Protein AF-A0A2Z4FQB7-F1 (afdb_monomer_lite)

pLDDT: mean 78.94, std 20.38, range [35.0, 97.88]

InterPro domains:
  IPR017941 Rieske [2Fe-2S] iron-sulphur domain [PF00355] (77-132)
  IPR017941 Rieske [2Fe-2S] iron-sulphur domain [PS51296] (79-149)
  IPR036922 Rieske [2Fe-2S] iron-sulphur domain superfamily [G3DSA:2.102.10.10] (26-154)
  IPR036922 Rieske [2Fe-2S] iron-sulphur domain superfamily [SSF50022] (76-143)

Secondary structure (DSSP, 8-state):
--PPPP-PPPP-PPPPP--------------GGGEEEEEESSS--STT--EEEEEEE-TTS-EEEEEEEE----TT---EEEEES-BTTTTB-TTTTSS--B-TTSSEEE-TTT--EEETTT-BEEESTTTT-B--EEEEEE-TTSSEEEEES-------

Foldseek 3Di:
DDDDDDDDDDDDDDDDDDDDPPDPPPPVPPPPPLWFDKFFQPDADPPVGFKDKDWGQDPVRHIWIKIKGWDPDDPPDTDIWMFTQADPQPRDGQCNPVPDQADPVRQWGFRPPFTFTAGRPFQAGCDDPRHRDGTQTWDWDADPVRRMITTGHDPDPPPD

Radius of gyration: 26.92 Å; chains: 1; bounding box: 108×36×46 Å

Structure (mmCIF, N/CA/C/O backbone):
data_AF-A0A2Z4FQB7-F1
#
_entry.id   AF-A0A2Z4FQB7-F1
#
loop_
_atom_site.group_PDB
_atom_site.id
_atom_site.type_symbol
_atom_site.label_atom_id
_atom_site.label_alt_id
_atom_site.label_comp_id
_atom_site.label_asym_id
_atom_site.label_entity_id
_atom_site.label_seq_id
_atom_site.pdbx_PDB_ins_code
_atom_site.Cartn_x
_atom_site.Cartn_y
_atom_site.Cartn_z
_atom_site.occupancy
_atom_site.B_iso_or_equiv
_atom_site.auth_seq_id
_atom_site.auth_comp_id
_atom_site.auth_asym_id
_atom_site.auth_atom_id
_atom_site.pdbx_PDB_model_num
ATOM 1 N N . MET A 1 1 ? 86.736 11.293 15.138 1.00 46.62 1 MET A N 1
ATOM 2 C CA . MET A 1 1 ? 86.332 9.874 15.222 1.00 46.62 1 MET A CA 1
ATOM 3 C C . MET A 1 1 ? 85.189 9.809 16.217 1.00 46.62 1 MET A C 1
ATOM 5 O O . MET A 1 1 ? 85.439 9.921 17.407 1.00 46.62 1 MET A O 1
ATOM 9 N N . ILE A 1 2 ? 83.944 9.809 15.738 1.00 43.81 2 ILE A N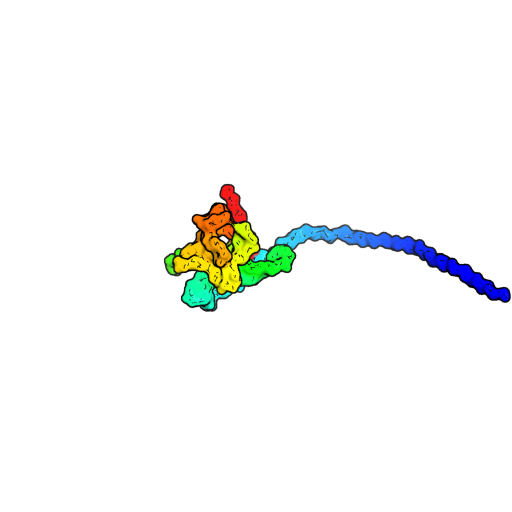 1
ATOM 10 C CA . ILE A 1 2 ? 82.753 9.887 16.593 1.00 43.81 2 ILE A CA 1
ATOM 11 C C . ILE A 1 2 ? 81.885 8.679 16.252 1.00 43.81 2 ILE A C 1
ATOM 13 O O . ILE A 1 2 ? 81.510 8.477 15.099 1.00 43.81 2 ILE A O 1
ATOM 17 N N . PHE A 1 3 ? 81.693 7.843 17.267 1.00 41.25 3 PHE A N 1
ATOM 18 C CA . PHE A 1 3 ? 80.986 6.572 17.245 1.00 41.25 3 PHE A CA 1
ATOM 19 C C . PHE A 1 3 ? 79.484 6.781 17.012 1.00 41.25 3 PHE A C 1
ATOM 21 O O . PHE A 1 3 ? 78.862 7.620 17.659 1.00 41.25 3 PHE A O 1
ATOM 28 N N . TRP A 1 4 ? 78.907 5.983 16.114 1.00 38.06 4 TRP A N 1
ATOM 29 C CA . TRP A 1 4 ? 77.461 5.815 15.970 1.00 38.06 4 TRP A CA 1
ATOM 30 C C . TRP A 1 4 ? 76.948 4.831 17.034 1.00 38.06 4 TRP A C 1
ATOM 32 O O . TRP A 1 4 ? 77.536 3.754 17.168 1.00 38.06 4 TRP A O 1
ATOM 42 N N . PRO A 1 5 ? 75.870 5.131 17.778 1.00 55.62 5 PRO A N 1
ATOM 43 C CA . PRO A 1 5 ? 75.257 4.152 18.661 1.00 55.62 5 PRO A CA 1
ATOM 44 C C . PRO A 1 5 ? 74.362 3.176 17.883 1.00 55.62 5 PRO A C 1
ATOM 46 O O . PRO A 1 5 ? 73.565 3.556 17.025 1.00 55.62 5 PRO A O 1
ATOM 49 N N . VAL A 1 6 ? 74.519 1.898 18.224 1.00 54.19 6 VAL A N 1
ATOM 50 C CA . VAL A 1 6 ? 73.706 0.752 17.804 1.00 54.19 6 VAL A CA 1
ATOM 51 C C . VAL A 1 6 ? 72.260 0.937 18.276 1.00 54.19 6 VAL A C 1
ATOM 53 O O . VAL A 1 6 ? 72.011 1.156 19.460 1.00 54.19 6 VAL A O 1
ATOM 56 N N . ILE A 1 7 ? 71.306 0.836 17.349 1.00 50.91 7 ILE A N 1
ATOM 57 C CA . ILE A 1 7 ? 69.866 0.867 17.633 1.00 50.91 7 ILE A CA 1
ATOM 58 C C . ILE A 1 7 ? 69.425 -0.546 18.030 1.00 50.91 7 ILE A C 1
ATOM 60 O O . ILE A 1 7 ? 69.432 -1.463 17.210 1.00 50.91 7 ILE A O 1
ATOM 64 N N . SER A 1 8 ? 69.039 -0.714 19.294 1.00 49.12 8 SER A N 1
ATOM 65 C CA . SER A 1 8 ? 68.442 -1.940 19.830 1.00 49.12 8 SER A CA 1
ATOM 66 C C . SER A 1 8 ? 66.953 -2.013 19.481 1.00 49.12 8 SER A C 1
ATOM 68 O O . SER A 1 8 ? 66.191 -1.093 19.774 1.00 49.12 8 SER A O 1
ATOM 70 N N . THR A 1 9 ? 66.521 -3.116 18.873 1.00 59.56 9 THR A N 1
ATOM 71 C CA . THR A 1 9 ? 65.109 -3.399 18.573 1.00 59.56 9 THR A CA 1
ATOM 72 C C . THR A 1 9 ? 64.326 -3.743 19.847 1.00 59.56 9 THR A C 1
ATOM 74 O O . THR A 1 9 ? 64.809 -4.571 20.625 1.00 59.56 9 THR A O 1
ATOM 77 N N . PRO A 1 10 ? 63.111 -3.207 20.063 1.00 47.84 10 PRO A N 1
ATOM 78 C CA . PRO A 1 10 ? 62.271 -3.627 21.176 1.00 47.84 10 PRO A CA 1
ATOM 79 C C . PRO A 1 10 ? 61.606 -4.985 20.905 1.00 47.84 10 PRO A C 1
ATOM 81 O O . PRO A 1 10 ? 61.067 -5.258 19.831 1.00 47.84 10 PRO A O 1
ATOM 84 N N . SER A 1 11 ? 61.670 -5.833 21.926 1.00 50.28 11 SER A N 1
ATOM 85 C CA . SER A 1 11 ? 61.097 -7.169 22.026 1.00 50.28 11 SER A CA 1
ATOM 86 C C . SER A 1 11 ? 59.565 -7.134 22.028 1.00 50.28 11 SER A C 1
ATOM 88 O O . SER A 1 11 ? 58.935 -6.439 22.820 1.00 50.28 11 SER A O 1
ATOM 90 N N . TRP A 1 12 ? 58.953 -7.923 21.145 1.00 44.62 12 TRP A N 1
ATOM 91 C CA . TRP A 1 12 ? 57.507 -8.127 21.105 1.00 44.62 12 TRP A CA 1
ATOM 92 C C . TRP A 1 12 ? 57.098 -9.069 22.242 1.00 44.62 12 TRP A C 1
ATOM 94 O O . TRP A 1 12 ? 57.383 -10.268 22.200 1.00 44.62 12 TRP A O 1
ATOM 104 N N . THR A 1 13 ? 56.439 -8.543 23.273 1.00 54.31 13 THR A N 1
ATOM 105 C CA . THR A 1 13 ? 55.810 -9.364 24.309 1.00 54.31 13 THR A CA 1
ATOM 106 C C . THR A 1 13 ? 54.441 -9.853 23.835 1.00 54.31 13 THR A C 1
ATOM 108 O O . THR A 1 13 ? 53.584 -9.106 23.370 1.00 54.31 13 THR A O 1
ATOM 111 N N . ARG A 1 14 ? 54.281 -11.173 23.920 1.00 47.53 14 ARG A N 1
ATOM 112 C CA . ARG A 1 14 ? 53.118 -11.974 23.539 1.00 47.53 14 ARG A CA 1
ATOM 113 C C . ARG A 1 14 ? 51.874 -11.552 24.333 1.00 47.53 14 ARG A C 1
ATOM 115 O O . ARG A 1 14 ? 51.880 -11.602 25.559 1.00 47.53 14 ARG A O 1
ATOM 122 N N . SER A 1 15 ? 50.821 -11.169 23.615 1.00 46.19 15 SER A N 1
ATOM 123 C CA . SER A 1 15 ? 49.511 -10.793 24.150 1.00 46.19 15 SER A CA 1
ATOM 124 C C . SER A 1 15 ? 48.848 -11.942 24.920 1.00 46.19 15 SER A C 1
ATOM 126 O O . SER A 1 15 ? 48.913 -13.105 24.515 1.00 46.19 15 SER A O 1
ATOM 128 N N . THR A 1 16 ? 48.198 -11.601 26.028 1.00 54.25 16 THR A N 1
ATOM 129 C CA . THR A 1 16 ? 47.335 -12.478 26.824 1.00 54.25 16 THR A CA 1
ATOM 130 C C . THR A 1 16 ? 46.113 -12.942 26.015 1.00 54.25 16 THR A C 1
ATOM 132 O O . THR A 1 16 ? 45.589 -12.175 25.204 1.00 54.25 16 THR A O 1
ATOM 135 N N . PRO A 1 17 ? 45.621 -14.180 26.208 1.00 48.00 17 PRO A N 1
ATOM 136 C CA . PRO A 1 17 ? 44.400 -14.629 25.552 1.00 48.00 17 PRO A CA 1
ATOM 137 C C . PRO A 1 17 ? 43.180 -13.936 26.173 1.00 48.00 17 PRO A C 1
ATOM 139 O O . PRO A 1 17 ? 42.921 -14.062 27.369 1.00 48.00 17 PRO A O 1
ATOM 142 N N . ILE A 1 18 ? 42.423 -13.218 25.340 1.00 52.12 18 ILE A N 1
ATOM 143 C CA . ILE A 1 18 ? 41.083 -12.720 25.665 1.00 52.12 18 ILE A CA 1
ATOM 144 C C . ILE A 1 18 ? 40.187 -13.933 25.933 1.00 52.12 18 ILE A C 1
ATOM 146 O O . ILE A 1 18 ? 39.925 -14.748 25.046 1.00 52.12 18 ILE A O 1
ATOM 150 N N . SER A 1 19 ? 39.733 -14.065 27.174 1.00 50.28 19 SER A N 1
ATOM 151 C CA . SER A 1 19 ? 38.708 -15.015 27.586 1.00 50.28 19 SER A CA 1
ATOM 152 C C . SER A 1 19 ? 37.400 -14.708 26.848 1.00 50.28 19 SER A C 1
ATOM 154 O O . SER A 1 19 ? 36.854 -13.611 26.941 1.00 50.28 19 SER A O 1
ATOM 156 N N . ARG A 1 20 ? 36.895 -15.690 26.092 1.00 59.00 20 ARG A N 1
ATOM 157 C CA . ARG A 1 20 ? 35.562 -15.647 25.478 1.00 59.00 20 ARG A CA 1
ATOM 158 C C . ARG A 1 20 ? 34.519 -15.775 26.592 1.00 59.00 20 ARG A C 1
ATOM 160 O O . ARG A 1 20 ? 34.541 -16.796 27.280 1.00 59.00 20 ARG A O 1
ATOM 167 N N . PRO A 1 21 ? 33.574 -14.838 26.756 1.00 46.84 21 PRO A N 1
ATOM 168 C CA . PRO A 1 21 ? 32.324 -15.174 27.409 1.00 46.84 21 PRO A CA 1
ATOM 169 C C . PRO A 1 21 ? 31.526 -16.060 26.446 1.00 46.84 21 PRO A C 1
ATOM 171 O O . PRO A 1 21 ? 30.868 -15.599 25.513 1.00 46.84 21 PRO A O 1
ATOM 174 N N . SER A 1 22 ? 31.656 -17.368 26.642 1.00 56.47 22 SER A N 1
ATOM 175 C CA . SER A 1 22 ? 30.694 -18.356 26.173 1.00 56.47 22 SER A CA 1
ATOM 176 C C . SER A 1 22 ? 29.419 -18.124 26.971 1.00 56.47 22 SER A C 1
ATOM 178 O O . SER A 1 22 ? 29.379 -18.529 28.122 1.00 56.47 22 SER A O 1
ATOM 180 N N . ASP A 1 23 ? 28.485 -17.347 26.419 1.00 55.38 23 ASP A N 1
ATOM 181 C CA . ASP A 1 23 ? 27.032 -17.457 26.636 1.00 55.38 23 ASP A CA 1
ATOM 182 C C . ASP A 1 23 ? 26.295 -16.279 25.970 1.00 55.38 23 ASP A C 1
ATOM 184 O O . ASP A 1 23 ? 25.541 -15.538 26.593 1.00 55.38 23 ASP A O 1
ATOM 188 N N . CYS A 1 24 ? 26.446 -16.128 24.650 1.00 47.28 24 CYS A N 1
ATOM 189 C CA . CYS A 1 24 ? 25.372 -15.526 23.856 1.00 47.28 24 CYS A CA 1
ATOM 190 C C . CYS A 1 24 ? 24.411 -16.649 23.487 1.00 47.28 24 CYS A C 1
ATOM 192 O O . CYS A 1 24 ? 24.409 -17.163 22.369 1.00 47.28 24 CYS A O 1
ATOM 194 N N . ARG A 1 25 ? 23.585 -17.045 24.457 1.00 43.28 25 ARG A N 1
ATOM 195 C CA . ARG A 1 25 ? 22.304 -17.662 24.142 1.00 43.28 25 ARG A CA 1
ATOM 196 C C . ARG A 1 25 ? 21.561 -16.625 23.306 1.00 43.28 25 ARG A C 1
ATOM 198 O O . ARG A 1 25 ? 21.003 -15.679 23.855 1.00 43.28 25 ARG A O 1
ATOM 205 N N . THR A 1 26 ? 21.596 -16.760 21.983 1.00 44.81 26 THR A N 1
ATOM 206 C CA . THR A 1 26 ? 20.660 -16.068 21.102 1.00 44.81 26 THR A CA 1
ATOM 207 C C . THR A 1 26 ? 19.298 -16.677 21.398 1.00 44.81 26 THR A C 1
ATOM 209 O O . THR A 1 26 ? 18.808 -17.546 20.684 1.00 44.81 26 THR A O 1
ATOM 212 N N . SER A 1 27 ? 18.684 -16.251 22.503 1.00 40.78 27 SER A N 1
ATOM 213 C CA . SER A 1 27 ? 17.240 -16.151 22.526 1.00 40.78 27 SER A CA 1
ATOM 214 C C . SER A 1 27 ? 16.919 -15.319 21.300 1.00 40.78 27 SER A C 1
ATOM 216 O O . SER A 1 27 ? 17.304 -14.151 21.233 1.00 40.78 27 SER A O 1
ATOM 218 N N . ALA A 1 28 ? 16.313 -15.948 20.295 1.00 44.22 28 ALA A N 1
ATOM 219 C CA . ALA A 1 28 ? 15.574 -15.220 19.293 1.00 44.22 28 ALA A CA 1
ATOM 220 C C . ALA A 1 28 ? 14.614 -14.333 20.086 1.00 44.22 28 ALA A C 1
ATOM 222 O O . ALA A 1 28 ? 13.623 -14.801 20.641 1.00 44.22 28 ALA A O 1
ATOM 223 N N . MET A 1 29 ? 14.992 -13.067 20.253 1.00 35.00 29 MET A N 1
ATOM 224 C CA . MET A 1 29 ? 14.063 -12.039 20.652 1.00 35.00 29 MET A CA 1
ATOM 225 C C . MET A 1 29 ? 13.036 -12.075 19.533 1.00 35.00 29 MET A C 1
ATOM 227 O O . MET A 1 29 ? 13.335 -11.648 18.418 1.00 35.00 29 MET A O 1
ATOM 231 N N . THR A 1 30 ? 11.877 -12.682 19.778 1.00 40.41 30 THR A N 1
ATOM 232 C CA . THR A 1 30 ? 10.706 -12.471 18.937 1.00 40.41 30 THR A CA 1
ATOM 233 C C . THR A 1 30 ? 10.519 -10.968 18.920 1.00 40.41 30 THR A C 1
ATOM 235 O O . THR A 1 30 ? 10.104 -10.384 19.916 1.00 40.41 30 THR A O 1
ATOM 238 N N . ASN A 1 31 ? 11.001 -10.331 17.857 1.00 43.31 31 ASN A N 1
ATOM 239 C CA . ASN A 1 31 ? 11.135 -8.895 17.810 1.00 43.31 31 ASN A CA 1
ATOM 240 C C . ASN A 1 31 ? 9.714 -8.315 17.775 1.00 43.31 31 ASN A C 1
ATOM 242 O O . ASN A 1 31 ? 9.018 -8.525 16.778 1.00 43.31 31 ASN A O 1
ATOM 246 N N . PRO A 1 32 ? 9.257 -7.593 18.814 1.00 48.53 32 PRO A N 1
ATOM 247 C CA . PRO A 1 32 ? 7.927 -6.989 18.810 1.00 48.53 32 PRO A CA 1
ATOM 248 C C . PRO A 1 32 ? 7.751 -5.944 17.687 1.00 48.53 32 PRO A C 1
ATOM 250 O O . PRO A 1 32 ? 6.631 -5.512 17.429 1.00 48.53 32 PRO A O 1
ATOM 253 N N . SER A 1 33 ? 8.827 -5.558 16.984 1.00 60.44 33 SER A N 1
ATOM 254 C CA . SER A 1 33 ? 8.846 -4.495 15.967 1.00 60.44 33 SER A CA 1
ATOM 255 C C . SER A 1 33 ? 8.635 -4.949 14.516 1.00 60.44 33 SER A C 1
ATOM 257 O O . SER A 1 33 ? 9.130 -4.313 13.588 1.00 60.44 33 SER A O 1
ATOM 259 N N . ASN A 1 34 ? 7.852 -6.007 14.266 1.00 82.62 34 ASN A N 1
ATOM 260 C CA . ASN A 1 34 ? 7.340 -6.206 12.903 1.00 82.62 34 ASN A CA 1
ATOM 261 C C . ASN A 1 34 ? 6.325 -5.122 12.497 1.00 82.62 34 ASN A C 1
ATOM 263 O O . ASN A 1 34 ? 5.949 -5.083 11.334 1.00 82.62 34 ASN A O 1
ATOM 267 N N . ILE A 1 35 ? 5.894 -4.248 13.412 1.00 89.50 35 ILE A N 1
ATOM 268 C CA . ILE A 1 35 ? 5.090 -3.064 13.096 1.00 89.50 35 ILE A CA 1
ATOM 269 C C . ILE A 1 35 ? 5.903 -2.120 12.201 1.00 89.50 35 ILE A C 1
ATOM 271 O O . ILE A 1 35 ? 7.030 -1.759 12.535 1.00 89.50 35 ILE A O 1
ATOM 275 N N . VAL A 1 36 ? 5.320 -1.722 11.073 1.00 92.19 36 VAL A N 1
ATOM 276 C CA . VAL A 1 36 ? 5.916 -0.766 10.127 1.00 92.19 36 VAL A CA 1
ATOM 277 C C . VAL A 1 36 ? 5.243 0.593 10.151 1.00 92.19 36 VAL A C 1
ATOM 279 O O . VAL A 1 36 ? 5.906 1.580 9.863 1.00 92.19 36 VAL A O 1
ATOM 282 N N . ALA A 1 37 ? 3.962 0.656 10.515 1.00 93.19 37 ALA A N 1
ATOM 283 C CA . ALA A 1 37 ? 3.223 1.906 10.615 1.00 93.19 37 ALA A CA 1
ATOM 284 C C . ALA A 1 37 ? 1.993 1.759 11.520 1.00 93.19 37 ALA A C 1
ATOM 286 O O . ALA A 1 37 ? 1.456 0.663 11.671 1.00 93.19 37 ALA A O 1
ATOM 287 N N . THR A 1 38 ? 1.522 2.880 12.062 1.00 93.94 38 THR A N 1
ATOM 288 C CA . THR A 1 38 ? 0.172 3.022 12.621 1.00 93.94 38 THR A CA 1
ATOM 289 C C . THR A 1 38 ? -0.466 4.230 11.954 1.00 93.94 38 THR A C 1
ATOM 291 O O . THR A 1 38 ? 0.081 5.329 12.029 1.00 93.94 38 THR A O 1
ATOM 294 N N . ILE A 1 39 ? -1.588 4.020 11.273 1.00 92.44 39 ILE A N 1
ATOM 295 C CA . ILE A 1 39 ? -2.260 5.019 10.442 1.00 92.44 39 ILE A CA 1
ATOM 296 C C . ILE A 1 39 ? -3.577 5.409 11.100 1.00 92.44 39 ILE A C 1
ATOM 298 O O . ILE A 1 39 ? -4.380 4.537 11.417 1.00 92.44 39 ILE A O 1
ATOM 302 N N . ALA A 1 40 ? -3.798 6.707 11.291 1.00 90.19 40 ALA A N 1
ATOM 303 C CA . ALA A 1 40 ? -5.091 7.248 11.691 1.00 90.19 40 ALA A CA 1
ATOM 304 C C . ALA A 1 40 ? -6.038 7.267 10.475 1.00 90.19 40 ALA A C 1
ATOM 306 O O . ALA A 1 40 ? -5.679 7.778 9.412 1.00 90.19 40 ALA A O 1
ATOM 307 N N . LEU A 1 41 ? -7.217 6.666 10.622 1.00 86.62 41 LEU A N 1
ATOM 308 C CA . LEU A 1 41 ? -8.236 6.493 9.578 1.00 86.62 41 LEU A CA 1
ATOM 309 C C . LEU A 1 41 ? -9.321 7.581 9.626 1.00 86.62 41 LEU A C 1
ATOM 311 O O . LEU A 1 41 ? -10.113 7.698 8.695 1.00 86.62 41 LEU A O 1
ATOM 315 N N . ASP A 1 42 ? -9.362 8.356 10.709 1.00 75.69 42 ASP A N 1
ATOM 316 C CA . ASP A 1 42 ? -10.311 9.441 10.978 1.00 75.69 42 ASP A CA 1
ATOM 317 C C . ASP A 1 42 ? -9.890 10.792 10.367 1.00 75.69 42 ASP A C 1
ATOM 319 O O . ASP A 1 42 ? -10.728 11.665 10.134 1.00 75.69 42 ASP A O 1
ATOM 323 N N . ALA A 1 43 ? -8.600 10.968 10.074 1.00 62.31 43 ALA A N 1
ATOM 324 C CA . ALA A 1 43 ? -8.083 12.122 9.352 1.00 62.31 43 ALA A CA 1
ATOM 325 C C . ALA A 1 43 ? -8.287 11.945 7.839 1.00 62.31 43 ALA A C 1
ATOM 327 O O . ALA A 1 43 ? -8.013 10.865 7.302 1.00 62.31 43 ALA A O 1
ATOM 328 N N . PRO A 1 44 ? -8.708 12.998 7.113 1.00 53.47 44 PRO A N 1
ATOM 329 C CA . PRO A 1 44 ? -8.926 12.862 5.694 1.00 53.47 44 PRO A CA 1
ATOM 330 C C . PRO A 1 44 ? -7.600 12.550 4.983 1.00 53.47 44 PRO A C 1
ATOM 332 O O . PRO A 1 44 ? -6.714 13.404 4.918 1.00 53.47 44 PRO A O 1
ATOM 335 N N . ALA A 1 45 ? -7.474 11.357 4.380 1.00 55.62 45 ALA A N 1
ATOM 336 C CA . ALA A 1 45 ? -6.586 11.178 3.223 1.00 55.62 45 ALA A CA 1
ATOM 337 C C . ALA A 1 45 ? -7.026 12.177 2.110 1.00 55.62 45 ALA A C 1
ATOM 339 O O . ALA A 1 45 ? -7.906 13.005 2.314 1.00 55.62 45 ALA A O 1
ATOM 340 N N . ARG A 1 46 ? -6.455 12.233 0.916 1.00 54.91 46 ARG A N 1
ATOM 341 C CA . ARG A 1 46 ? -6.908 13.251 -0.068 1.00 54.91 46 ARG A CA 1
ATOM 342 C C . ARG A 1 46 ? -8.386 13.078 -0.487 1.00 54.91 46 ARG A C 1
ATOM 344 O O . ARG A 1 46 ? -9.036 12.140 -0.054 1.00 54.91 46 ARG A O 1
ATOM 351 N N . ALA A 1 47 ? -8.943 14.029 -1.243 1.00 48.56 47 ALA A N 1
ATOM 352 C CA . ALA A 1 47 ? -10.389 14.224 -1.470 1.00 48.56 47 ALA A CA 1
ATOM 353 C C . ALA A 1 47 ? -11.194 13.004 -2.000 1.00 48.56 47 ALA A C 1
ATOM 355 O O . ALA A 1 47 ? -12.421 13.033 -1.964 1.00 48.56 47 ALA A O 1
ATOM 356 N N . ASP A 1 48 ? -10.527 11.944 -2.454 1.00 56.19 48 ASP A N 1
ATOM 357 C CA . ASP A 1 48 ? -11.055 10.657 -2.937 1.00 56.19 48 ASP A CA 1
ATOM 358 C C . ASP A 1 48 ? -10.774 9.458 -1.989 1.00 56.19 48 ASP A C 1
ATOM 360 O O . ASP A 1 48 ? -11.401 8.405 -2.087 1.00 56.19 48 ASP A O 1
ATOM 364 N N . GLN A 1 49 ? -9.868 9.640 -1.026 1.00 63.53 49 GLN A N 1
ATOM 365 C CA . GLN A 1 49 ? -9.791 9.021 0.303 1.00 63.53 49 GLN A CA 1
ATOM 366 C C . GLN A 1 49 ? -9.975 7.506 0.427 1.00 63.53 49 GLN A C 1
ATOM 368 O O . GLN A 1 49 ? -10.689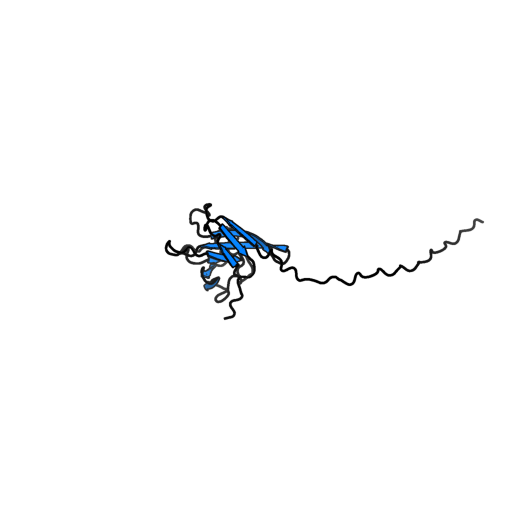 7.000 1.300 1.00 63.53 49 GLN A O 1
ATOM 373 N N . ARG A 1 50 ? -9.295 6.755 -0.434 1.00 83.88 50 ARG A N 1
ATOM 374 C CA . ARG A 1 50 ? -9.198 5.296 -0.301 1.00 83.88 50 ARG A CA 1
ATOM 375 C C . ARG A 1 50 ? -7.792 4.789 -0.039 1.00 83.88 50 ARG A C 1
ATOM 377 O O . ARG A 1 50 ? -7.666 3.612 0.264 1.00 83.88 50 ARG A O 1
ATOM 384 N N . VAL A 1 51 ? -6.766 5.636 -0.130 1.00 90.88 51 VAL A N 1
ATOM 385 C CA . VAL A 1 51 ? -5.365 5.223 0.014 1.00 90.88 51 VAL A CA 1
ATOM 386 C C . VAL A 1 51 ? -4.628 6.111 1.015 1.00 90.88 51 VAL A C 1
ATOM 388 O O . VAL A 1 51 ? -4.660 7.336 0.903 1.00 90.88 51 VAL A O 1
ATOM 391 N N . TRP A 1 52 ? -3.916 5.489 1.953 1.00 92.69 52 TRP A N 1
ATOM 392 C CA . TRP A 1 52 ? -2.955 6.128 2.850 1.00 92.69 52 TRP A CA 1
ATOM 393 C C . TRP A 1 52 ? -1.562 5.599 2.518 1.00 92.69 52 TRP A C 1
ATOM 395 O O . TRP A 1 52 ? -1.279 4.419 2.720 1.00 92.69 52 TRP A O 1
ATOM 405 N N . ALA A 1 53 ? -0.688 6.464 2.008 1.00 93.50 53 ALA A N 1
ATOM 406 C CA . ALA A 1 53 ? 0.721 6.136 1.830 1.00 93.50 53 ALA A CA 1
ATOM 407 C C . ALA A 1 53 ? 1.490 6.368 3.136 1.00 93.50 53 ALA A C 1
ATOM 409 O O . ALA A 1 53 ? 1.179 7.291 3.891 1.00 93.50 53 ALA A O 1
ATOM 410 N N . PHE A 1 54 ? 2.499 5.543 3.394 1.00 94.19 54 PHE A N 1
ATOM 411 C CA . PHE A 1 54 ? 3.357 5.674 4.565 1.00 94.19 54 PHE A CA 1
ATOM 412 C C . PHE A 1 54 ? 4.786 5.234 4.262 1.00 94.19 54 PHE A C 1
ATOM 414 O O . PHE A 1 54 ? 5.017 4.335 3.455 1.00 94.19 54 PHE A O 1
ATOM 421 N N . ASP A 1 55 ? 5.738 5.836 4.966 1.00 94.69 55 ASP A N 1
ATOM 422 C CA . ASP A 1 55 ? 7.143 5.443 4.940 1.00 94.69 55 ASP A CA 1
ATOM 423 C C . ASP A 1 55 ? 7.478 4.588 6.163 1.00 94.69 55 ASP A C 1
ATOM 425 O O . ASP A 1 55 ? 6.917 4.764 7.247 1.00 94.69 55 ASP A O 1
ATOM 429 N N . TYR A 1 56 ? 8.411 3.658 6.000 1.00 94.12 56 TYR A N 1
ATOM 430 C CA . TYR A 1 56 ? 8.918 2.815 7.074 1.00 94.12 56 TYR A CA 1
ATOM 431 C C . TYR A 1 56 ? 10.362 2.382 6.796 1.00 94.12 56 TYR A C 1
ATOM 433 O O . TYR A 1 56 ? 10.919 2.600 5.723 1.00 94.12 56 TYR A O 1
ATOM 441 N N . VAL A 1 57 ? 10.997 1.754 7.782 1.00 90.44 57 VAL A N 1
ATOM 442 C CA . VAL A 1 57 ? 12.310 1.117 7.612 1.00 90.44 57 VAL A CA 1
ATOM 443 C C . VAL A 1 57 ? 12.084 -0.378 7.438 1.00 90.44 57 VAL A C 1
ATOM 445 O O . VAL A 1 57 ? 11.322 -0.952 8.209 1.00 90.44 57 VAL A O 1
ATOM 448 N N . ASP A 1 58 ? 12.690 -1.031 6.448 1.00 88.19 58 ASP A N 1
ATOM 449 C CA . ASP A 1 58 ? 12.521 -2.469 6.212 1.00 88.19 58 ASP A CA 1
ATOM 450 C C . ASP A 1 58 ? 13.308 -3.343 7.216 1.00 88.19 58 ASP A C 1
ATOM 452 O O . ASP A 1 58 ? 13.958 -2.855 8.142 1.00 88.19 58 ASP A O 1
ATOM 456 N N . GLY A 1 59 ? 13.240 -4.671 7.062 1.00 83.56 59 GLY A N 1
ATOM 457 C CA . GLY A 1 59 ? 13.969 -5.611 7.927 1.00 83.56 59 GLY A CA 1
ATOM 458 C C . GLY A 1 59 ? 15.499 -5.507 7.847 1.00 83.56 59 GLY A C 1
ATOM 459 O O . GLY A 1 59 ? 16.183 -6.042 8.716 1.00 83.56 59 GLY A O 1
ATOM 460 N N . PHE A 1 60 ? 16.029 -4.807 6.842 1.00 85.88 60 PHE A N 1
ATOM 461 C CA . PHE A 1 60 ? 17.457 -4.597 6.608 1.00 85.88 60 PHE A CA 1
ATOM 462 C C . PHE A 1 60 ? 17.921 -3.188 6.997 1.00 85.88 60 PHE A C 1
ATOM 464 O O . PHE A 1 60 ? 19.081 -2.846 6.768 1.00 85.88 60 PHE A O 1
ATOM 471 N N . GLY A 1 61 ? 17.047 -2.359 7.575 1.00 87.50 61 GLY A N 1
ATOM 472 C CA . GLY A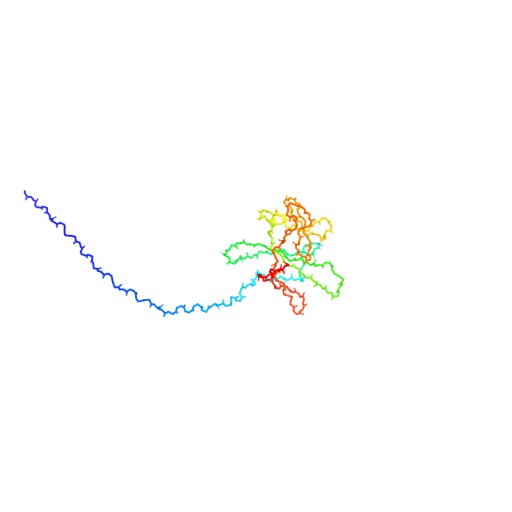 1 61 ? 17.392 -0.988 7.945 1.00 87.50 61 GLY A CA 1
ATOM 473 C C . GLY A 1 61 ? 17.332 0.009 6.783 1.00 87.50 61 GLY A C 1
ATOM 474 O O . GLY A 1 61 ? 17.861 1.112 6.913 1.00 87.50 61 GLY A O 1
ATOM 475 N N . ARG A 1 62 ? 16.722 -0.349 5.647 1.00 89.94 62 ARG A N 1
ATOM 476 C CA . ARG A 1 62 ? 16.626 0.517 4.460 1.00 89.94 62 ARG A CA 1
ATOM 477 C C . ARG A 1 62 ? 15.293 1.267 4.439 1.00 89.94 62 ARG A C 1
ATOM 479 O O . ARG A 1 62 ? 14.295 0.710 4.898 1.00 89.94 62 ARG A O 1
ATOM 486 N N . PRO A 1 63 ? 15.241 2.492 3.889 1.00 92.94 63 PRO A N 1
ATOM 487 C CA . PRO A 1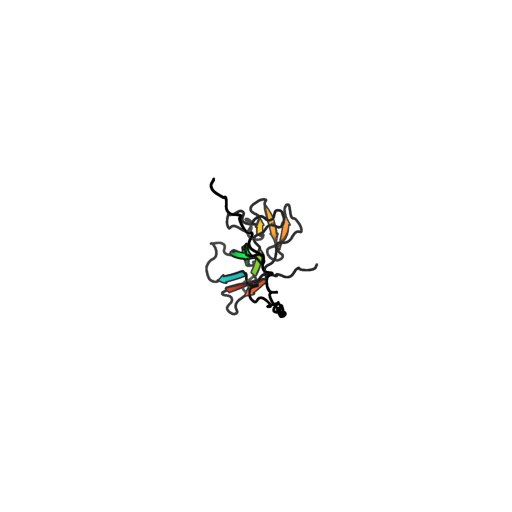 63 ? 13.974 3.182 3.686 1.00 92.94 63 PRO A CA 1
ATOM 488 C C . PRO A 1 63 ? 13.088 2.395 2.714 1.00 92.94 63 PRO A C 1
ATOM 490 O O . PRO A 1 63 ? 13.557 1.881 1.696 1.00 92.94 63 PRO A O 1
ATOM 493 N N . ALA A 1 64 ? 11.808 2.307 3.041 1.00 93.75 64 ALA A N 1
ATOM 494 C CA . ALA A 1 64 ? 10.767 1.691 2.239 1.00 93.75 64 ALA A CA 1
ATOM 495 C C . ALA A 1 64 ? 9.465 2.481 2.405 1.00 93.75 64 ALA A C 1
ATOM 497 O O . ALA A 1 64 ? 9.319 3.269 3.337 1.00 93.75 64 ALA A O 1
ATOM 498 N N . SER A 1 65 ? 8.509 2.246 1.516 1.00 95.75 65 SER A N 1
ATOM 499 C CA . SER A 1 65 ? 7.177 2.833 1.608 1.00 95.75 65 SER A CA 1
ATOM 500 C C . SER A 1 65 ? 6.108 1.787 1.332 1.00 95.75 65 SER A C 1
ATOM 502 O O . SER A 1 65 ? 6.372 0.723 0.760 1.00 95.75 65 SER A O 1
ATOM 504 N N . GLY A 1 66 ? 4.906 2.058 1.814 1.00 95.69 66 GLY A N 1
ATOM 505 C CA . GLY A 1 66 ? 3.746 1.195 1.710 1.00 95.69 66 GLY A CA 1
ATOM 506 C C . GLY A 1 66 ? 2.481 2.003 1.486 1.00 95.69 66 GLY A C 1
ATOM 507 O O . GLY A 1 66 ? 2.457 3.226 1.633 1.00 95.69 66 GLY A O 1
ATOM 508 N N . ILE A 1 67 ? 1.433 1.287 1.116 1.00 95.94 67 ILE A N 1
ATOM 509 C CA . ILE A 1 67 ? 0.088 1.815 0.970 1.00 95.94 67 ILE A CA 1
ATOM 510 C C . ILE A 1 67 ? -0.874 0.985 1.798 1.00 95.94 67 ILE A C 1
ATOM 512 O O . ILE A 1 67 ? -0.774 -0.237 1.845 1.00 95.94 67 ILE A O 1
ATOM 516 N N . LEU A 1 68 ? -1.811 1.662 2.441 1.00 95.00 68 LEU A N 1
ATOM 517 C CA . LEU A 1 68 ? -3.021 1.092 3.007 1.00 95.00 68 LEU A CA 1
ATOM 518 C C . LEU A 1 68 ? -4.171 1.517 2.100 1.00 95.00 68 LEU A C 1
ATOM 520 O O . LEU A 1 68 ? -4.312 2.704 1.818 1.00 95.00 68 LEU A O 1
ATOM 524 N N . VAL A 1 69 ? -4.980 0.573 1.642 1.00 93.25 69 VAL A N 1
ATOM 525 C CA . VAL A 1 69 ? -6.086 0.809 0.717 1.00 93.25 69 VAL A CA 1
ATOM 526 C C . VAL A 1 69 ? -7.381 0.299 1.332 1.00 93.25 69 VAL A C 1
ATOM 528 O O . VAL A 1 69 ? -7.452 -0.834 1.804 1.00 93.25 69 VAL A O 1
ATOM 531 N N . ARG A 1 70 ? -8.418 1.135 1.315 1.00 91.12 70 ARG A N 1
ATOM 532 C CA . ARG A 1 70 ? -9.779 0.767 1.704 1.00 91.12 70 ARG A CA 1
ATOM 533 C C . ARG A 1 70 ? -10.484 0.072 0.543 1.00 91.12 70 ARG A C 1
ATOM 535 O O . ARG A 1 70 ? -10.594 0.640 -0.553 1.00 91.12 70 ARG A O 1
ATOM 542 N N . LEU A 1 71 ? -11.005 -1.124 0.791 1.00 87.94 71 LEU A N 1
ATOM 543 C CA . LEU A 1 71 ? -11.849 -1.839 -0.162 1.00 87.94 71 LEU A CA 1
ATOM 544 C C . LEU A 1 71 ? -13.198 -1.124 -0.313 1.00 87.94 71 LEU A C 1
ATOM 546 O O . LEU A 1 71 ? -13.724 -0.546 0.636 1.00 87.94 71 LEU A O 1
ATOM 550 N N . SER A 1 72 ? -13.741 -1.123 -1.529 1.00 71.62 72 SER A N 1
ATOM 551 C CA . SER A 1 72 ? -15.092 -0.620 -1.783 1.00 71.62 72 SER A CA 1
ATOM 552 C C . SER A 1 72 ? -16.090 -1.640 -1.235 1.00 71.62 72 SER A C 1
ATOM 554 O O . SER A 1 72 ? -16.331 -2.650 -1.886 1.00 71.62 72 SER A O 1
ATOM 556 N N . GLY A 1 73 ? -16.626 -1.410 -0.039 1.00 63.47 73 GLY A N 1
ATOM 557 C CA . GLY A 1 73 ? -17.654 -2.254 0.573 1.00 63.47 73 GLY A CA 1
ATOM 558 C C . GLY A 1 73 ? -18.841 -1.424 1.049 1.00 63.47 73 GLY A C 1
ATOM 559 O O . GLY A 1 73 ? -18.697 -0.229 1.322 1.00 63.47 73 GLY A O 1
ATOM 560 N N . ASP A 1 74 ? -20.012 -2.052 1.140 1.00 54.28 74 ASP A N 1
ATOM 561 C CA . ASP A 1 74 ? -21.187 -1.458 1.777 1.00 54.28 74 ASP A CA 1
ATOM 562 C C . ASP A 1 74 ? -20.900 -1.176 3.264 1.00 54.28 74 ASP A C 1
ATOM 564 O O . ASP A 1 74 ? -20.092 -1.853 3.902 1.00 54.28 74 ASP A O 1
ATOM 568 N N . ALA A 1 75 ? -21.554 -0.151 3.817 1.00 56.28 75 ALA A N 1
ATOM 569 C CA . ALA A 1 75 ? -21.195 0.538 5.065 1.00 56.28 75 ALA A CA 1
ATOM 570 C C . ALA A 1 75 ? -21.116 -0.313 6.359 1.00 56.28 75 ALA A C 1
ATOM 572 O O . ALA A 1 75 ? -20.785 0.233 7.409 1.00 56.28 75 ALA A O 1
ATOM 573 N N . GLU A 1 76 ? -21.401 -1.617 6.316 1.00 57.53 76 GLU A N 1
ATOM 574 C CA . GLU A 1 76 ? -21.367 -2.502 7.489 1.00 57.53 76 GLU A CA 1
ATOM 575 C C . GLU A 1 76 ? -19.998 -3.136 7.780 1.00 57.53 76 GLU A C 1
ATOM 577 O O . GLU A 1 76 ? -19.755 -3.526 8.921 1.00 57.53 76 GLU A O 1
ATOM 582 N N . ALA A 1 77 ? -19.069 -3.197 6.818 1.00 61.75 77 ALA A N 1
ATOM 583 C CA . ALA A 1 77 ? -17.715 -3.694 7.071 1.00 61.75 77 ALA A CA 1
ATOM 584 C C . ALA A 1 77 ? -16.686 -2.950 6.214 1.00 61.75 77 ALA A C 1
ATOM 586 O O . ALA A 1 77 ? -16.544 -3.192 5.017 1.00 61.75 77 ALA A O 1
ATOM 587 N N . THR A 1 78 ? -15.944 -2.029 6.837 1.00 74.69 78 THR A N 1
ATOM 588 C CA . THR A 1 78 ? -14.821 -1.378 6.155 1.00 74.69 78 THR A CA 1
ATOM 589 C C . THR A 1 78 ? -13.603 -2.287 6.218 1.00 74.69 78 THR A C 1
ATOM 591 O O . THR A 1 78 ? -12.944 -2.384 7.254 1.00 74.69 78 THR A O 1
ATOM 594 N N . GLU A 1 79 ? -13.295 -2.943 5.105 1.00 87.12 79 GLU A N 1
ATOM 595 C CA . GLU A 1 79 ? -12.071 -3.720 4.974 1.00 87.12 79 GLU A CA 1
ATOM 596 C C . GLU A 1 79 ? -10.921 -2.895 4.397 1.00 87.12 79 GLU A C 1
ATOM 598 O O . GLU A 1 79 ? -11.097 -2.012 3.551 1.00 87.12 79 GLU A O 1
ATOM 603 N N . TYR A 1 80 ? -9.715 -3.240 4.837 1.00 92.06 80 TYR A N 1
ATOM 604 C CA . TYR A 1 80 ? -8.480 -2.636 4.374 1.00 92.06 80 TYR A CA 1
ATOM 605 C C . TYR A 1 80 ? -7.494 -3.715 3.935 1.00 92.06 80 TYR A C 1
ATOM 607 O O . TYR A 1 80 ? -7.453 -4.814 4.498 1.00 92.06 80 TYR A O 1
ATOM 615 N N . ARG A 1 81 ? -6.676 -3.376 2.944 1.00 94.81 81 ARG A N 1
ATOM 616 C CA . ARG A 1 81 ? -5.503 -4.143 2.515 1.00 94.81 81 ARG A CA 1
ATOM 617 C C . ARG A 1 81 ? -4.294 -3.232 2.556 1.00 94.81 81 ARG A C 1
ATOM 619 O O . ARG A 1 81 ? -4.424 -2.036 2.306 1.00 94.81 81 ARG A O 1
ATOM 626 N N . ALA A 1 82 ? -3.127 -3.769 2.882 1.00 96.12 82 ALA A N 1
ATOM 627 C CA . ALA A 1 82 ? -1.894 -3.006 2.815 1.00 96.12 82 ALA A CA 1
ATOM 628 C C . ALA A 1 82 ? -0.863 -3.738 1.973 1.00 96.12 82 ALA A C 1
ATOM 630 O O . ALA A 1 82 ? -0.715 -4.953 2.063 1.00 96.12 82 ALA A O 1
ATOM 631 N N . TYR A 1 83 ? -0.129 -2.971 1.180 1.00 96.69 83 TYR A N 1
ATOM 632 C CA . TYR A 1 83 ? 0.899 -3.478 0.288 1.00 96.69 83 TYR A CA 1
ATOM 633 C C . TYR A 1 83 ? 2.150 -2.634 0.420 1.00 96.69 83 TYR A C 1
ATOM 635 O O . TYR A 1 83 ? 2.097 -1.434 0.711 1.00 96.69 83 TYR A O 1
ATOM 643 N N . ARG A 1 84 ? 3.300 -3.242 0.164 1.00 96.56 84 ARG A N 1
ATOM 644 C CA . ARG A 1 84 ? 4.518 -2.478 -0.062 1.00 96.56 84 ARG A CA 1
ATOM 645 C C . ARG A 1 84 ? 4.384 -1.674 -1.357 1.00 96.56 84 ARG A C 1
ATOM 647 O O . ARG A 1 84 ? 3.901 -2.181 -2.366 1.00 96.56 84 ARG A O 1
ATOM 654 N N . ASN A 1 85 ? 4.858 -0.432 -1.350 1.00 96.94 85 ASN A N 1
ATOM 655 C CA . ASN A 1 85 ? 4.903 0.428 -2.528 1.00 96.94 85 ASN A CA 1
ATOM 656 C C . ASN A 1 85 ? 6.079 0.023 -3.434 1.00 96.94 85 ASN A C 1
ATOM 658 O O . ASN A 1 85 ? 7.076 0.735 -3.563 1.00 96.94 85 ASN A O 1
ATOM 662 N N . LEU A 1 86 ? 5.999 -1.179 -4.003 1.00 96.12 86 LEU A N 1
ATOM 663 C CA . LEU A 1 86 ? 7.013 -1.721 -4.892 1.00 96.12 86 LEU A CA 1
ATOM 664 C C . LEU A 1 86 ? 6.366 -2.599 -5.965 1.00 96.12 86 LEU A C 1
ATOM 666 O O . LEU A 1 86 ? 5.800 -3.645 -5.667 1.00 96.12 86 LEU A O 1
ATOM 670 N N . CYS A 1 87 ? 6.498 -2.191 -7.223 1.00 96.69 87 CYS A N 1
ATOM 671 C CA . CYS A 1 87 ? 6.055 -2.980 -8.364 1.00 96.69 87 CYS A CA 1
ATOM 672 C C . CYS A 1 87 ? 6.981 -4.195 -8.572 1.00 96.69 87 CYS A C 1
ATOM 674 O O . CYS A 1 87 ? 8.190 -3.984 -8.740 1.00 96.69 87 CYS A O 1
ATOM 676 N N . PRO A 1 88 ? 6.459 -5.439 -8.637 1.00 96.00 88 PRO A N 1
ATOM 677 C CA . PRO A 1 88 ? 7.274 -6.642 -8.826 1.00 96.00 88 PRO A CA 1
ATOM 678 C C . PRO A 1 88 ? 7.981 -6.681 -10.188 1.00 96.00 88 PRO A C 1
ATOM 680 O O . PRO A 1 88 ? 9.004 -7.341 -10.317 1.00 96.00 88 PRO A O 1
ATOM 683 N N . HIS A 1 89 ? 7.509 -5.913 -11.179 1.00 94.19 89 HIS A N 1
ATOM 684 C CA . HIS A 1 89 ? 8.127 -5.837 -12.504 1.00 94.19 89 HIS A CA 1
ATOM 685 C C . HIS A 1 89 ? 9.597 -5.379 -12.454 1.00 94.19 89 HIS A C 1
ATOM 687 O O . HIS A 1 89 ? 10.486 -6.127 -12.843 1.00 94.19 89 HIS A O 1
ATOM 693 N N . TRP A 1 90 ? 9.864 -4.157 -11.968 1.00 92.81 90 TRP A N 1
ATOM 694 C CA . TRP A 1 90 ? 11.213 -3.551 -11.936 1.00 92.81 90 TRP A CA 1
ATOM 695 C C . TRP A 1 90 ? 11.607 -2.994 -10.571 1.00 92.81 90 TRP A C 1
ATOM 697 O O . TRP A 1 90 ? 12.529 -2.189 -10.472 1.00 92.81 90 TRP A O 1
ATOM 707 N N . SER A 1 91 ? 10.925 -3.416 -9.504 1.00 92.56 91 SER A N 1
ATOM 708 C CA . SER A 1 91 ? 11.205 -2.945 -8.144 1.00 92.56 91 SER A CA 1
ATOM 709 C C . SER A 1 91 ? 11.199 -1.413 -8.033 1.00 92.56 91 SER A C 1
ATOM 711 O O . SER A 1 91 ? 12.045 -0.817 -7.370 1.00 92.56 91 SER A O 1
ATOM 713 N N . MET A 1 92 ? 10.239 -0.777 -8.708 1.00 93.69 92 MET A N 1
ATOM 714 C CA . MET A 1 92 ? 10.033 0.673 -8.692 1.00 93.69 92 MET A CA 1
ATOM 715 C C . MET A 1 92 ? 8.796 1.024 -7.857 1.00 93.69 92 MET A C 1
ATOM 717 O O . MET A 1 92 ? 7.863 0.216 -7.815 1.00 93.69 92 MET A O 1
ATOM 721 N N . PRO A 1 93 ? 8.743 2.214 -7.233 1.00 95.50 93 PRO A N 1
ATOM 722 C CA . PRO A 1 93 ? 7.536 2.697 -6.567 1.00 95.50 93 PRO A CA 1
ATOM 723 C C . PRO A 1 93 ? 6.331 2.702 -7.515 1.00 95.50 93 PRO A C 1
ATOM 725 O O . PRO A 1 93 ? 6.448 3.079 -8.685 1.00 95.50 93 PRO A O 1
ATOM 728 N N . LEU A 1 94 ? 5.175 2.273 -7.014 1.00 96.50 94 LEU A N 1
ATOM 729 C CA . LEU A 1 94 ? 3.924 2.206 -7.766 1.00 96.50 94 LEU A CA 1
ATOM 730 C C . LEU A 1 94 ? 3.468 3.600 -8.192 1.00 96.50 94 LEU A C 1
ATOM 732 O O . LEU A 1 94 ? 3.080 3.778 -9.337 1.00 96.50 94 LEU A O 1
ATOM 736 N N . ASP A 1 95 ? 3.574 4.598 -7.323 1.00 94.50 95 ASP A N 1
ATOM 737 C CA . ASP A 1 95 ? 3.114 5.961 -7.597 1.00 94.50 95 ASP A CA 1
ATOM 738 C C . ASP A 1 95 ? 4.027 6.755 -8.538 1.00 94.50 95 ASP A C 1
ATOM 740 O O . ASP A 1 95 ? 3.654 7.838 -8.989 1.00 94.50 95 ASP A O 1
ATOM 744 N N . GLY A 1 96 ? 5.240 6.268 -8.816 1.00 91.31 96 GLY A N 1
ATOM 745 C CA . GLY A 1 96 ? 6.212 6.990 -9.642 1.00 91.31 96 GLY A CA 1
ATOM 746 C C . GLY A 1 96 ? 6.556 8.395 -9.121 1.00 91.31 96 GLY A C 1
ATOM 747 O O . GLY A 1 96 ? 6.987 9.239 -9.904 1.00 91.31 96 GLY A O 1
ATOM 748 N N . GLY A 1 97 ? 6.344 8.670 -7.826 1.00 89.94 97 GLY A N 1
ATOM 749 C CA . GLY A 1 97 ? 6.547 9.978 -7.195 1.00 89.94 97 GLY A CA 1
ATOM 750 C C . GLY A 1 97 ? 5.341 10.924 -7.239 1.00 89.94 97 GLY A C 1
ATOM 751 O O . GLY A 1 97 ? 5.451 12.061 -6.784 1.00 89.94 97 GLY A O 1
ATOM 752 N N . THR A 1 98 ? 4.198 10.496 -7.781 1.00 89.88 98 THR A N 1
ATOM 753 C CA . THR A 1 98 ? 2.974 11.320 -7.860 1.00 89.88 98 THR A CA 1
ATOM 754 C C . THR A 1 98 ? 2.159 11.311 -6.564 1.00 89.88 98 THR A C 1
ATOM 756 O O . THR A 1 98 ? 1.383 12.235 -6.308 1.00 89.88 98 THR A O 1
ATOM 759 N N . GLY A 1 99 ? 2.327 10.276 -5.734 1.00 90.06 99 GLY A N 1
ATOM 760 C CA . GLY A 1 99 ? 1.433 9.980 -4.614 1.00 90.06 99 GLY A CA 1
ATOM 761 C C . GLY A 1 99 ? 0.043 9.472 -5.026 1.00 90.06 99 GLY A C 1
ATOM 762 O O . GLY A 1 99 ? -0.841 9.398 -4.173 1.00 90.06 99 GLY A O 1
ATOM 763 N N . GLU A 1 100 ? -0.169 9.135 -6.301 1.00 91.19 100 GLU A N 1
ATOM 764 C CA . GLU A 1 100 ? -1.407 8.545 -6.814 1.00 91.19 100 GLU A CA 1
ATOM 765 C C . GLU A 1 100 ? -1.228 7.044 -7.047 1.00 91.19 100 GLU A C 1
ATOM 767 O O . GLU A 1 100 ? -0.289 6.613 -7.716 1.00 91.19 100 GLU A O 1
ATOM 772 N N . PHE A 1 101 ? -2.159 6.242 -6.532 1.00 93.94 101 PHE A N 1
ATOM 773 C CA . PHE A 1 101 ? -2.037 4.781 -6.554 1.00 93.94 101 PHE A CA 1
ATOM 774 C C . PHE A 1 101 ? -3.166 4.076 -7.281 1.00 93.94 101 PHE A C 1
ATOM 776 O O . PHE A 1 101 ? -2.979 2.934 -7.670 1.00 93.94 101 PHE A O 1
ATOM 783 N N . LEU A 1 102 ? -4.324 4.710 -7.452 1.00 93.88 102 LEU A N 1
ATOM 784 C CA . LEU A 1 102 ? -5.451 4.099 -8.146 1.00 93.88 102 LEU A CA 1
ATOM 785 C C . LEU A 1 102 ? -5.453 4.497 -9.622 1.00 93.88 102 LEU A C 1
ATOM 787 O O . LEU A 1 102 ? -4.901 5.535 -10.003 1.00 93.88 102 LEU A O 1
ATOM 791 N N . ASP A 1 103 ? -6.045 3.654 -10.457 1.00 92.88 103 ASP A N 1
ATOM 792 C CA . ASP A 1 103 ? -6.386 4.042 -11.822 1.00 92.88 103 ASP A CA 1
ATOM 793 C C . ASP A 1 103 ? -7.579 5.012 -11.857 1.00 92.88 103 ASP A C 1
ATOM 795 O O . ASP A 1 103 ? -8.217 5.279 -10.839 1.00 92.88 103 ASP A O 1
ATOM 799 N N . ASP A 1 104 ? -7.898 5.528 -13.044 1.00 90.44 104 ASP A N 1
ATOM 800 C CA . ASP A 1 104 ? -8.977 6.509 -13.238 1.00 90.44 104 ASP A CA 1
ATOM 801 C C . ASP A 1 104 ? -10.359 5.986 -12.806 1.00 90.44 104 ASP A C 1
ATOM 803 O O . ASP A 1 104 ? -11.273 6.767 -12.548 1.00 90.44 104 ASP A O 1
ATOM 807 N N . SER A 1 105 ? -10.521 4.661 -12.740 1.00 89.44 105 SER A N 1
ATOM 808 C CA . SER A 1 105 ? -11.752 4.015 -12.289 1.00 89.44 105 SER A CA 1
ATOM 809 C C . SER A 1 105 ? -11.838 3.913 -10.762 1.00 89.44 105 SER A C 1
ATOM 811 O O . SER A 1 105 ? -12.923 3.750 -10.209 1.00 89.44 105 SER A O 1
ATOM 813 N N . GLY A 1 106 ? -10.701 3.990 -10.066 1.00 89.06 106 GLY A N 1
ATOM 814 C CA . GLY A 1 106 ? -10.602 3.786 -8.627 1.00 89.06 106 GLY A CA 1
ATOM 815 C C . GLY A 1 106 ? -10.670 2.317 -8.194 1.00 89.06 106 GLY A C 1
ATOM 816 O O . GLY A 1 106 ? -10.640 2.044 -6.995 1.00 89.06 106 GLY A O 1
ATOM 817 N N . HIS A 1 107 ? -10.786 1.355 -9.111 1.00 89.44 107 HIS A N 1
ATOM 818 C CA . HIS A 1 107 ? -10.991 -0.059 -8.767 1.00 89.44 107 HIS A CA 1
ATOM 819 C C . HIS A 1 107 ? -9.701 -0.875 -8.690 1.00 89.44 107 HIS A C 1
ATOM 821 O O . HIS A 1 107 ? -9.692 -1.917 -8.036 1.00 89.44 107 HIS A O 1
ATOM 827 N N . LEU A 1 108 ? -8.622 -0.403 -9.316 1.00 94.56 108 LEU A N 1
ATOM 828 C CA . LEU A 1 108 ? -7.340 -1.100 -9.372 1.00 94.56 108 LEU A CA 1
ATOM 829 C C . LEU A 1 108 ? -6.215 -0.200 -8.871 1.00 94.56 108 LEU A C 1
ATOM 831 O O . LEU A 1 108 ? -6.237 1.015 -9.080 1.00 94.56 108 LEU A O 1
ATOM 835 N N . ILE A 1 109 ? -5.202 -0.806 -8.256 1.00 96.06 109 ILE A N 1
ATOM 836 C CA . ILE A 1 109 ? -3.930 -0.133 -7.984 1.00 96.06 109 ILE A CA 1
ATOM 837 C C . ILE A 1 109 ? -3.166 -0.060 -9.302 1.00 96.06 109 ILE A C 1
ATOM 839 O O . ILE A 1 109 ? -2.998 -1.074 -9.967 1.00 96.06 109 ILE A O 1
ATOM 843 N N . GLN A 1 110 ? -2.676 1.110 -9.691 1.00 96.62 110 GLN A N 1
ATOM 844 C CA . GLN A 1 110 ? -1.924 1.315 -10.918 1.00 96.62 110 GLN A CA 1
ATOM 845 C C . GLN A 1 110 ? -0.486 1.727 -10.617 1.00 96.62 110 GLN A C 1
ATOM 847 O O . GLN A 1 110 ? -0.234 2.739 -9.966 1.00 96.62 110 GLN A O 1
ATOM 852 N N . CYS A 1 111 ? 0.469 1.004 -11.195 1.00 96.56 111 CYS A N 1
ATOM 853 C CA . CYS A 1 111 ? 1.839 1.475 -11.302 1.00 96.56 111 CYS A CA 1
ATOM 854 C C . CYS A 1 111 ? 1.909 2.615 -12.333 1.00 96.56 111 CYS A C 1
ATOM 856 O O . CYS A 1 111 ? 1.823 2.381 -13.541 1.00 96.56 111 CYS A O 1
ATOM 858 N N . LYS A 1 112 ? 2.112 3.848 -11.870 1.00 95.25 112 LYS A N 1
ATOM 859 C CA . LYS A 1 112 ? 2.203 5.080 -12.670 1.00 95.25 112 LYS A CA 1
ATOM 860 C C . LYS A 1 112 ? 3.449 5.160 -13.560 1.00 95.25 112 LYS A C 1
ATOM 862 O O . LYS A 1 112 ? 3.553 6.067 -14.374 1.00 95.25 112 LYS A O 1
ATOM 867 N N . MET A 1 113 ? 4.364 4.193 -13.457 1.00 92.69 113 MET A N 1
ATOM 868 C CA . MET A 1 113 ? 5.536 4.096 -14.333 1.00 92.69 113 MET A CA 1
ATOM 869 C C . MET A 1 113 ? 5.176 3.570 -15.733 1.00 92.69 113 MET A C 1
ATOM 871 O O . MET A 1 113 ? 5.452 4.223 -16.732 1.00 92.69 113 MET A O 1
ATOM 875 N N . HIS A 1 114 ? 4.563 2.380 -15.811 1.00 92.12 114 HIS A N 1
ATOM 876 C CA . HIS A 1 114 ? 4.293 1.676 -17.082 1.00 92.12 114 HIS A CA 1
ATOM 877 C C . HIS A 1 114 ? 2.864 1.117 -17.177 1.00 92.12 114 HIS A C 1
ATOM 879 O O . HIS A 1 114 ? 2.561 0.337 -18.076 1.00 92.12 114 HIS A O 1
ATOM 885 N N . GLY A 1 115 ? 1.984 1.483 -16.241 1.00 94.00 115 GLY A N 1
ATOM 886 C CA . GLY A 1 115 ? 0.554 1.194 -16.313 1.00 94.00 115 GLY A CA 1
ATOM 887 C C . GLY A 1 115 ? 0.125 -0.210 -15.885 1.00 94.00 115 GLY A C 1
ATOM 888 O O . GLY A 1 115 ? -1.016 -0.568 -16.172 1.00 94.00 115 GLY A O 1
ATOM 889 N N . ALA A 1 116 ? 0.987 -0.986 -15.213 1.00 97.38 116 ALA A N 1
ATOM 890 C CA . ALA A 1 116 ? 0.576 -2.257 -14.610 1.00 97.38 116 ALA A CA 1
ATOM 891 C C . ALA A 1 116 ? -0.557 -2.023 -13.599 1.00 97.38 116 ALA A C 1
ATOM 893 O O . ALA A 1 116 ? -0.487 -1.047 -12.846 1.00 97.38 116 ALA A O 1
ATOM 894 N N . ARG A 1 117 ? -1.588 -2.872 -13.591 1.00 97.88 117 ARG A N 1
ATOM 895 C CA . ARG A 1 117 ? -2.750 -2.745 -12.706 1.00 97.88 117 ARG A CA 1
ATOM 896 C C . ARG A 1 117 ? -2.945 -3.994 -11.861 1.00 97.88 117 ARG A C 1
ATOM 898 O O . ARG A 1 117 ? -2.887 -5.104 -12.381 1.00 97.88 117 ARG A O 1
ATOM 905 N N . PHE A 1 118 ? -3.225 -3.772 -10.585 1.00 97.81 118 PHE A N 1
ATOM 906 C CA . PHE A 1 118 ? -3.355 -4.803 -9.572 1.00 97.81 118 PHE A CA 1
ATOM 907 C C . PHE A 1 118 ? -4.733 -4.743 -8.922 1.00 97.81 118 PHE A C 1
ATOM 909 O O . PHE A 1 118 ? -5.251 -3.656 -8.641 1.00 97.81 118 PHE A O 1
ATOM 916 N N . GLU A 1 119 ? -5.313 -5.903 -8.652 1.00 96.38 119 GLU A N 1
ATOM 917 C CA . GLU A 1 119 ? -6.524 -6.011 -7.847 1.00 96.38 119 GLU A CA 1
ATOM 918 C C . GLU A 1 119 ? -6.261 -5.544 -6.411 1.00 96.38 119 GLU A C 1
ATOM 920 O O . GLU A 1 119 ? -5.270 -5.922 -5.789 1.00 96.38 119 GLU A O 1
ATOM 925 N N . ILE A 1 120 ? -7.166 -4.729 -5.859 1.00 94.62 120 ILE A N 1
ATOM 926 C CA . ILE A 1 120 ? -7.007 -4.176 -4.502 1.00 94.62 120 ILE A CA 1
ATOM 927 C C . ILE A 1 120 ? -7.144 -5.259 -3.427 1.00 94.62 120 ILE A C 1
ATOM 929 O O . ILE A 1 120 ? -6.558 -5.118 -2.362 1.00 94.62 120 ILE A O 1
ATOM 933 N N . ASP A 1 121 ? -7.950 -6.294 -3.671 1.00 92.81 121 ASP A N 1
ATOM 934 C CA . ASP A 1 121 ? -8.244 -7.326 -2.671 1.00 92.81 121 ASP A CA 1
ATOM 935 C C . ASP A 1 121 ? -7.113 -8.355 -2.544 1.00 92.81 121 ASP A C 1
ATOM 937 O O . ASP A 1 121 ? -6.729 -8.751 -1.440 1.00 92.81 121 ASP A O 1
ATOM 941 N N . THR A 1 122 ? -6.557 -8.768 -3.683 1.00 93.88 122 THR A N 1
ATOM 942 C CA . THR A 1 122 ? -5.569 -9.850 -3.774 1.00 93.88 122 THR A CA 1
ATOM 943 C C . THR A 1 122 ? -4.141 -9.335 -3.934 1.00 93.88 122 THR A C 1
ATOM 945 O O . THR A 1 122 ? -3.201 -10.005 -3.510 1.00 93.88 122 THR A O 1
ATOM 948 N N . GLY A 1 123 ? -3.958 -8.146 -4.512 1.00 95.88 123 GLY A N 1
ATOM 949 C CA . GLY A 1 123 ? -2.659 -7.638 -4.945 1.00 95.88 123 GLY A CA 1
ATOM 950 C C . GLY A 1 123 ? -2.151 -8.273 -6.242 1.00 95.88 123 GLY A C 1
ATOM 951 O O . GLY A 1 123 ? -1.004 -8.019 -6.603 1.00 95.88 123 GLY A O 1
ATOM 952 N N . GLU A 1 124 ? -2.960 -9.086 -6.930 1.00 97.62 124 GLU A N 1
ATOM 953 C CA . GLU A 1 124 ? -2.602 -9.725 -8.201 1.00 97.62 124 GLU A CA 1
ATOM 954 C C . GLU A 1 124 ? -2.557 -8.709 -9.336 1.00 97.62 124 GLU A C 1
ATOM 956 O O . GLU A 1 124 ? -3.489 -7.924 -9.515 1.00 97.62 124 GLU A O 1
ATOM 961 N N . CYS A 1 125 ? -1.492 -8.734 -10.128 1.00 97.81 125 CYS A N 1
ATOM 962 C CA . CYS A 1 125 ? -1.409 -7.986 -11.369 1.00 97.81 125 CYS A CA 1
ATOM 963 C C . CYS A 1 125 ? -2.241 -8.682 -12.446 1.00 97.81 125 CYS A C 1
ATOM 965 O O . CYS A 1 125 ? -1.881 -9.763 -12.900 1.00 97.81 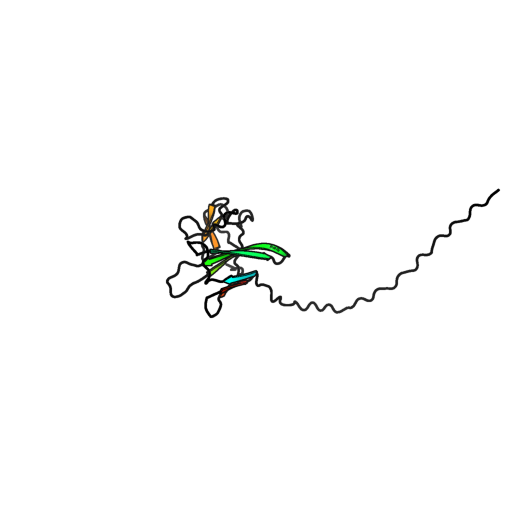125 CYS A O 1
ATOM 967 N N . ILE A 1 126 ? -3.311 -8.033 -12.890 1.00 97.62 126 ILE A N 1
ATOM 968 C CA . ILE A 1 126 ? -4.232 -8.571 -13.907 1.00 97.62 126 ILE A CA 1
ATOM 969 C C . ILE A 1 126 ? -4.062 -7.903 -15.276 1.00 97.62 126 ILE A C 1
ATOM 971 O O . ILE A 1 126 ? -4.824 -8.152 -16.212 1.00 97.62 126 ILE A O 1
ATOM 975 N N . LEU A 1 127 ? -3.148 -6.931 -15.363 1.00 96.38 127 LEU A N 1
ATOM 976 C CA . LEU A 1 127 ? -2.892 -6.190 -16.587 1.00 96.38 127 LEU A CA 1
ATOM 977 C C . LEU A 1 127 ? -1.516 -5.528 -16.548 1.00 96.38 127 LEU A C 1
ATOM 979 O O . LEU A 1 127 ? -1.266 -4.662 -15.713 1.00 96.38 127 LEU A O 1
ATOM 983 N N . GLY A 1 128 ? -0.660 -5.835 -17.520 1.00 95.06 128 GLY A N 1
ATOM 984 C CA . GLY A 1 128 ? 0.620 -5.154 -17.730 1.00 95.06 128 GLY A CA 1
ATOM 985 C C . GLY A 1 128 ? 1.814 -6.109 -17.786 1.00 95.06 128 GLY A C 1
ATOM 986 O O . GLY A 1 128 ? 1.636 -7.314 -17.911 1.00 95.06 128 GLY A O 1
ATOM 987 N N . PRO A 1 129 ? 3.052 -5.589 -17.717 1.00 94.31 129 PRO A N 1
ATOM 988 C CA . PRO A 1 129 ? 4.261 -6.397 -17.912 1.00 94.31 129 PRO A CA 1
ATOM 989 C C . PRO A 1 129 ? 4.533 -7.459 -16.837 1.00 94.31 129 PRO A C 1
ATOM 991 O O . PRO A 1 129 ? 5.340 -8.350 -17.070 1.00 94.31 129 PRO A O 1
ATOM 994 N N . CYS A 1 130 ? 3.904 -7.349 -15.664 1.00 94.75 130 CYS A N 1
ATOM 995 C CA . CYS A 1 130 ? 4.024 -8.312 -14.567 1.00 94.75 130 CYS A CA 1
ATOM 996 C C . CYS A 1 130 ? 2.713 -9.064 -14.310 1.00 94.75 130 CYS A C 1
ATOM 998 O O . CYS A 1 130 ? 2.377 -9.298 -13.159 1.00 94.75 130 CYS A O 1
ATOM 1000 N N . ASP A 1 131 ? 1.934 -9.346 -15.356 1.00 95.94 131 ASP A N 1
ATOM 1001 C CA . ASP A 1 131 ? 0.693 -10.130 -15.277 1.00 95.94 131 ASP A CA 1
ATOM 1002 C C . ASP A 1 131 ? 0.902 -11.459 -14.521 1.00 95.94 131 ASP A C 1
ATOM 1004 O O . ASP A 1 131 ? 1.877 -12.169 -14.776 1.00 95.94 131 ASP A O 1
ATOM 1008 N N . GLY A 1 132 ? 0.023 -11.757 -13.562 1.00 95.69 132 GLY A N 1
ATOM 1009 C CA . GLY A 1 132 ? 0.098 -12.924 -12.674 1.00 95.69 132 GLY A CA 1
ATOM 1010 C C . GLY A 1 132 ? 1.059 -12.800 -11.480 1.00 95.69 132 GLY A C 1
ATOM 1011 O O . GLY A 1 132 ? 1.092 -13.692 -10.635 1.00 95.69 132 GLY A O 1
ATOM 1012 N N . GLU A 1 133 ? 1.839 -11.718 -11.376 1.00 96.94 133 GLU A N 1
ATOM 1013 C CA . GLU A 1 133 ? 2.669 -11.430 -10.196 1.00 96.94 133 GLU A CA 1
ATOM 1014 C C . GLU A 1 133 ? 1.883 -10.664 -9.125 1.00 96.94 133 GLU A C 1
ATOM 1016 O O . GLU A 1 133 ? 0.908 -9.973 -9.420 1.00 96.94 133 GLU A O 1
ATOM 1021 N N . TYR A 1 134 ? 2.355 -10.711 -7.878 1.00 96.62 134 TYR A N 1
ATOM 1022 C CA . TYR A 1 134 ? 1.650 -10.130 -6.733 1.00 96.62 134 TYR A CA 1
ATOM 1023 C C . TYR A 1 134 ? 2.425 -8.991 -6.071 1.00 96.62 134 TYR A C 1
ATOM 1025 O O . TYR A 1 134 ? 3.658 -9.001 -5.985 1.00 96.62 134 TYR A O 1
ATOM 1033 N N . LEU A 1 135 ? 1.687 -8.017 -5.542 1.00 96.94 135 LEU A N 1
ATOM 1034 C CA . LEU A 1 135 ? 2.223 -7.054 -4.586 1.00 96.94 135 LEU A CA 1
ATOM 1035 C C . LEU A 1 135 ? 2.569 -7.747 -3.261 1.00 96.94 135 LEU A C 1
ATOM 1037 O O . LEU A 1 135 ? 1.863 -8.638 -2.794 1.00 96.94 135 LEU A O 1
ATOM 1041 N N . GLU A 1 136 ? 3.642 -7.292 -2.615 1.00 95.06 136 GLU A N 1
ATOM 1042 C CA . GLU A 1 136 ? 4.022 -7.780 -1.287 1.00 95.06 136 GLU A CA 1
ATOM 1043 C C . GLU A 1 136 ? 3.017 -7.275 -0.237 1.00 95.06 136 GLU A C 1
ATOM 1045 O O . GLU A 1 136 ? 2.958 -6.075 0.046 1.00 95.06 136 GLU A O 1
ATOM 1050 N N . GLU A 1 137 ? 2.231 -8.186 0.343 1.00 95.12 137 GLU A N 1
ATOM 1051 C CA . GLU A 1 137 ? 1.209 -7.862 1.342 1.00 95.12 137 GLU A CA 1
ATOM 1052 C C . GLU A 1 137 ? 1.819 -7.520 2.715 1.00 95.12 137 GLU A C 1
ATOM 1054 O O . GLU A 1 137 ? 2.712 -8.193 3.248 1.00 95.12 137 GLU A O 1
ATOM 1059 N N . LEU A 1 138 ? 1.274 -6.476 3.332 1.00 94.56 138 LEU A N 1
ATOM 1060 C CA . LEU A 1 138 ? 1.526 -6.084 4.710 1.00 94.56 138 LEU A CA 1
ATOM 1061 C C . LEU A 1 138 ? 0.275 -6.370 5.545 1.00 94.56 138 LEU A C 1
ATOM 1063 O O . LEU A 1 138 ? -0.847 -6.056 5.157 1.00 94.56 138 LEU A O 1
ATOM 1067 N N . ARG A 1 139 ? 0.463 -6.952 6.729 1.00 93.88 139 ARG A N 1
ATOM 1068 C CA . ARG A 1 139 ? -0.644 -7.328 7.612 1.00 93.88 139 ARG A CA 1
ATOM 1069 C C . ARG A 1 139 ? -1.283 -6.082 8.217 1.00 93.88 139 ARG A C 1
ATOM 1071 O O . ARG A 1 139 ? -0.569 -5.243 8.764 1.00 93.88 139 ARG A O 1
ATOM 1078 N N . VAL A 1 140 ? -2.611 -6.017 8.191 1.00 93.75 140 VAL A N 1
ATOM 1079 C CA . VAL A 1 140 ? -3.404 -4.928 8.776 1.00 93.75 140 VAL A CA 1
ATOM 1080 C C . VAL A 1 140 ? -4.108 -5.409 10.043 1.00 93.75 140 VAL A C 1
ATOM 1082 O O . VAL A 1 140 ? -4.738 -6.464 10.051 1.00 93.75 140 VAL A O 1
ATOM 1085 N N . GLU A 1 141 ? -4.018 -4.626 11.114 1.00 93.31 141 GLU A N 1
ATOM 1086 C CA . GLU A 1 141 ? -4.741 -4.829 12.371 1.00 93.31 141 GLU A CA 1
ATOM 1087 C C . GLU A 1 141 ? -5.491 -3.538 12.717 1.00 93.31 141 GLU A C 1
ATOM 1089 O O . GLU A 1 141 ? -4.868 -2.513 12.986 1.00 93.31 141 GLU A O 1
ATOM 1094 N N . LEU A 1 142 ? -6.825 -3.565 12.673 1.00 91.81 142 LEU A N 1
ATOM 1095 C CA . LEU A 1 142 ? -7.655 -2.409 13.024 1.00 91.81 142 LEU A CA 1
ATOM 1096 C C . LEU A 1 142 ? -7.761 -2.246 14.541 1.00 91.81 142 LEU A C 1
ATOM 1098 O O . LEU A 1 142 ? -7.832 -3.232 15.281 1.00 91.81 142 LEU A O 1
ATOM 1102 N N . SER A 1 143 ? -7.805 -0.999 15.006 1.00 91.56 143 SER A N 1
ATOM 1103 C CA . SER A 1 143 ? -8.134 -0.697 16.396 1.00 91.56 143 SER A CA 1
ATOM 1104 C C . SER A 1 143 ? -9.595 -1.033 16.705 1.00 91.56 143 SER A C 1
ATOM 1106 O O . SER A 1 143 ? -10.450 -1.062 15.823 1.00 91.56 143 SER A O 1
ATOM 1108 N N . ALA A 1 144 ? -9.893 -1.288 17.982 1.00 88.94 144 ALA A N 1
ATOM 1109 C CA . ALA A 1 144 ? -11.231 -1.694 18.426 1.00 88.94 144 ALA A CA 1
ATOM 1110 C C . ALA A 1 144 ? -12.323 -0.646 18.137 1.00 88.94 144 ALA A C 1
ATOM 1112 O O . ALA A 1 144 ? -13.490 -0.994 17.991 1.00 88.94 144 ALA A O 1
ATOM 1113 N N . ASP A 1 145 ? -11.943 0.627 18.068 1.00 88.00 145 ASP A N 1
ATOM 1114 C CA . ASP A 1 145 ? -12.800 1.764 17.728 1.00 88.00 145 ASP A CA 1
ATOM 1115 C C . ASP A 1 145 ? -12.829 2.075 16.219 1.00 88.00 145 ASP A C 1
ATOM 1117 O O . ASP A 1 145 ? -13.553 2.972 15.797 1.00 88.00 145 ASP A O 1
ATOM 1121 N N . GLY A 1 146 ? -12.048 1.357 15.401 1.00 86.06 146 GLY A N 1
ATOM 1122 C CA . GLY A 1 146 ? -11.978 1.544 13.950 1.00 86.06 146 GLY A CA 1
ATOM 1123 C C . GLY A 1 146 ? -11.325 2.853 13.493 1.00 86.06 146 GLY A C 1
ATOM 1124 O O . GLY A 1 146 ? -11.377 3.169 12.307 1.00 86.06 146 GLY A O 1
ATOM 1125 N N . THR A 1 147 ? -10.711 3.618 14.400 1.00 88.38 147 THR A N 1
ATOM 1126 C CA . THR A 1 147 ? -10.108 4.927 14.091 1.00 88.38 147 THR A CA 1
ATOM 1127 C C . THR A 1 147 ? -8.665 4.824 13.609 1.00 88.38 147 THR A C 1
ATOM 1129 O O . THR A 1 147 ? -8.128 5.794 13.080 1.00 88.38 147 THR A O 1
ATOM 1132 N N . SER A 1 148 ? -8.014 3.667 13.760 1.00 91.38 148 SER A N 1
ATOM 1133 C CA . SER A 1 148 ? -6.630 3.470 13.333 1.00 91.38 148 SER A CA 1
ATOM 1134 C C . SER A 1 148 ? -6.348 2.053 12.829 1.00 91.38 148 SER A C 1
ATOM 1136 O O . SER A 1 148 ? -7.041 1.093 13.167 1.00 91.38 148 SER A O 1
ATOM 1138 N N . ALA A 1 149 ? -5.301 1.924 12.016 1.00 93.38 149 ALA A N 1
ATOM 1139 C CA . ALA A 1 149 ? -4.784 0.660 11.509 1.00 93.38 149 ALA A CA 1
ATOM 1140 C C . ALA A 1 149 ? -3.299 0.513 11.859 1.00 93.38 149 ALA A C 1
ATOM 1142 O O . ALA A 1 149 ? -2.478 1.351 11.484 1.00 93.38 149 ALA A O 1
ATOM 1143 N N . THR A 1 150 ? -2.931 -0.568 12.539 1.00 95.19 150 THR A N 1
ATOM 1144 C CA . THR A 1 150 ? -1.538 -0.981 12.737 1.00 95.19 150 THR A CA 1
ATOM 1145 C C . THR A 1 150 ? -1.116 -1.911 11.604 1.00 95.19 150 THR A C 1
ATOM 1147 O O . THR A 1 150 ? -1.735 -2.945 11.364 1.00 95.19 150 THR A O 1
ATOM 1150 N N . ILE A 1 151 ? -0.039 -1.552 10.913 1.00 95.06 151 ILE A N 1
ATOM 1151 C CA . ILE A 1 151 ? 0.504 -2.284 9.769 1.00 95.06 151 ILE A CA 1
ATOM 1152 C C . ILE A 1 151 ? 1.754 -3.033 10.198 1.00 95.06 151 ILE A C 1
ATOM 1154 O O . ILE A 1 151 ? 2.623 -2.469 10.869 1.00 95.06 151 ILE A O 1
ATOM 1158 N N . ARG A 1 152 ? 1.881 -4.298 9.797 1.00 93.12 152 ARG A N 1
ATOM 1159 C CA . ARG A 1 152 ? 2.999 -5.166 10.180 1.00 93.12 152 ARG A CA 1
ATOM 1160 C C . ARG A 1 152 ? 3.611 -5.870 8.971 1.00 93.12 152 ARG A C 1
ATOM 1162 O O . ARG A 1 152 ? 2.912 -6.245 8.035 1.00 93.12 152 ARG A O 1
ATOM 1169 N N . ARG A 1 153 ? 4.923 -6.110 9.014 1.00 87.06 153 ARG A N 1
ATOM 1170 C CA . ARG A 1 153 ? 5.627 -6.981 8.061 1.00 87.06 153 ARG A CA 1
ATOM 1171 C C . ARG A 1 153 ? 5.126 -8.416 8.210 1.00 87.06 153 ARG A C 1
ATOM 1173 O O . ARG A 1 153 ? 4.931 -8.882 9.338 1.00 87.06 153 ARG A O 1
ATOM 1180 N N . GLY A 1 154 ? 5.011 -9.113 7.081 1.00 71.56 154 GLY A N 1
ATOM 1181 C CA . GLY A 1 154 ? 4.636 -10.524 7.029 1.00 71.56 154 GLY A CA 1
ATOM 1182 C C . GLY A 1 154 ? 3.145 -10.764 6.796 1.00 71.56 154 GLY A C 1
ATOM 1183 O O . GLY A 1 154 ? 2.554 -11.571 7.514 1.00 71.56 154 GLY A O 1
ATOM 1184 N N . GLY A 1 155 ? 2.545 -10.097 5.799 1.00 61.31 155 GLY A N 1
ATOM 1185 C CA . GLY A 1 155 ? 1.378 -10.672 5.126 1.00 61.31 155 GLY A CA 1
ATOM 1186 C C . GLY A 1 155 ? 1.809 -12.035 4.586 1.00 61.31 155 GLY A C 1
ATOM 1187 O O . GLY A 1 155 ? 2.858 -12.142 3.953 1.00 61.31 155 GLY A O 1
ATOM 1188 N N . GLY A 1 156 ? 1.139 -13.104 5.012 1.00 49.06 156 GLY A N 1
ATOM 1189 C CA . GLY A 1 156 ? 1.619 -14.460 4.763 1.00 49.06 156 GLY A CA 1
ATOM 1190 C C . GLY A 1 156 ? 1.804 -14.709 3.268 1.00 49.06 156 GLY A C 1
ATOM 1191 O O . GLY A 1 156 ? 0.960 -14.304 2.477 1.00 49.06 156 GLY A O 1
ATOM 1192 N N . LEU A 1 157 ? 2.873 -15.420 2.889 1.00 44.41 157 LEU A N 1
ATOM 1193 C CA . LEU A 1 157 ? 2.911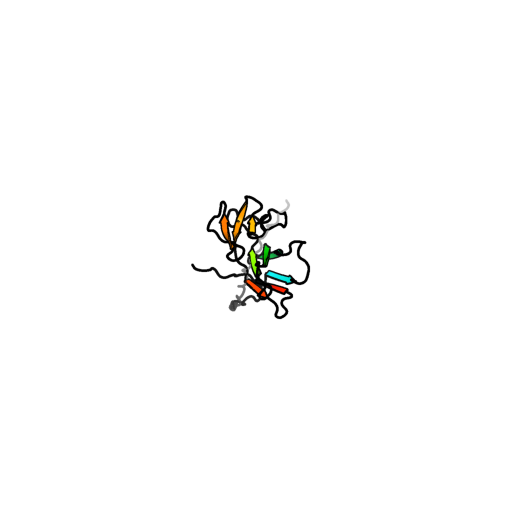 -16.092 1.592 1.00 44.41 157 LEU A CA 1
ATOM 1194 C C . LEU A 1 157 ? 1.621 -16.918 1.499 1.00 44.41 157 LEU A C 1
ATOM 1196 O O . LEU A 1 157 ? 1.459 -17.887 2.249 1.00 44.41 157 LEU A O 1
ATOM 1200 N N . ARG A 1 158 ? 0.687 -16.541 0.623 1.00 50.19 158 ARG A N 1
ATOM 1201 C CA . ARG A 1 158 ? -0.360 -17.471 0.215 1.00 50.19 158 ARG A CA 1
ATOM 1202 C C . ARG A 1 158 ? 0.340 -18.527 -0.631 1.00 50.19 158 ARG A C 1
ATOM 1204 O O . ARG A 1 158 ? 0.637 -18.307 -1.795 1.00 50.19 158 ARG A O 1
ATOM 1211 N N . LEU A 1 159 ? 0.701 -19.633 0.018 1.00 40.06 159 LEU A N 1
ATOM 1212 C CA . LEU A 1 159 ? 1.083 -20.868 -0.655 1.00 40.06 159 LEU A CA 1
ATOM 1213 C C . LEU A 1 159 ? -0.179 -21.366 -1.372 1.00 40.06 159 LEU A C 1
ATOM 1215 O O . LEU A 1 159 ? -1.020 -22.013 -0.747 1.00 40.06 159 LEU A O 1
ATOM 1219 N N . GLY A 1 160 ? -0.350 -20.940 -2.622 1.00 36.38 160 GLY A N 1
ATOM 1220 C CA . GLY A 1 160 ? -1.276 -21.540 -3.581 1.00 36.38 160 GLY A CA 1
ATOM 1221 C C . GLY A 1 160 ? -0.650 -22.768 -4.218 1.00 36.38 160 GLY A C 1
ATOM 1222 O O . GLY A 1 160 ? 0.568 -22.712 -4.501 1.00 36.38 160 GLY A O 1
#

Organism: NCBI:txid1548548

Sequence (160 aa):
MIFWPVISTPSWTRSTPISRPSDCRTSAMTNPSNIVATIALDAPARADQRVWAFDYVDGFGRPASGILVRLSGDAEATEYRAYRNLCPHWSMPLDGGTGEFLDDSGHLIQCKMHGARFEIDTGECILGPCDGEYLEELRVELSADGTSATIRRGGGLRLG